Protein AF-A0A1D2X9U6-F1 (afdb_monomer_lite)

Secondary structure (DSSP, 8-state):
---HHHHHHHHTTSHHHHHHHHHHHHS-HHHHHHHTT-S-HHHHHHHHTT---S-HHHHHHHHHHHHSS-EEEETTTTEEEEHHHHHHHHTT-S-GGGHHHHHHHHHS--TT---------

Structure (mmCIF, N/CA/C/O backbone):
data_AF-A0A1D2X9U6-F1
#
_entry.id   AF-A0A1D2X9U6-F1
#
loop_
_atom_site.group_PDB
_atom_site.id
_atom_site.type_symbol
_atom_site.label_atom_id
_atom_site.label_alt_id
_atom_site.label_comp_id
_atom_site.label_asym_id
_atom_site.label_entity_id
_atom_site.label_seq_id
_atom_site.pdbx_PDB_ins_code
_atom_site.Cartn_x
_atom_site.Cartn_y
_atom_site.Cartn_z
_atom_site.occupancy
_atom_site.B_iso_or_equiv
_atom_site.auth_seq_id
_atom_site.auth_comp_id
_atom_site.auth_asym_id
_atom_site.auth_atom_id
_atom_site.pdbx_PDB_model_num
ATOM 1 N N . MET A 1 1 ? -31.539 11.017 0.602 1.00 41.66 1 MET A N 1
ATOM 2 C CA . MET A 1 1 ? -30.416 11.040 1.562 1.00 41.66 1 MET A CA 1
ATOM 3 C C . MET A 1 1 ? -30.042 9.588 1.796 1.00 41.66 1 MET A C 1
ATOM 5 O O . MET A 1 1 ? -30.839 8.892 2.399 1.00 41.66 1 MET A O 1
ATOM 9 N N . MET A 1 2 ? -28.955 9.096 1.192 1.00 43.75 2 MET A N 1
ATOM 10 C CA . MET A 1 2 ? -28.489 7.720 1.408 1.00 43.75 2 MET A CA 1
ATOM 11 C C . MET A 1 2 ? -27.487 7.714 2.561 1.00 43.75 2 MET A C 1
ATOM 13 O O . MET A 1 2 ? -26.507 8.456 2.540 1.00 43.75 2 MET A O 1
ATOM 17 N N . ASP A 1 3 ? -27.778 6.909 3.575 1.00 47.88 3 ASP A N 1
ATOM 18 C CA . ASP A 1 3 ? -27.005 6.760 4.799 1.00 47.88 3 ASP A CA 1
ATOM 19 C C . ASP A 1 3 ? -25.555 6.343 4.524 1.00 47.88 3 ASP A C 1
ATOM 21 O O . ASP A 1 3 ? -25.294 5.338 3.865 1.00 47.88 3 ASP A O 1
ATOM 25 N N . ALA A 1 4 ? -24.595 7.058 5.117 1.00 52.34 4 ALA A N 1
ATOM 26 C CA . ALA A 1 4 ? -23.162 6.746 5.042 1.00 52.34 4 ALA A CA 1
ATOM 27 C C . ALA A 1 4 ? -22.806 5.327 5.546 1.00 52.34 4 ALA A C 1
ATOM 29 O O . ALA A 1 4 ? -21.714 4.830 5.290 1.00 52.34 4 ALA A O 1
ATOM 30 N N . LYS A 1 5 ? -23.726 4.659 6.254 1.00 49.72 5 LYS A N 1
ATOM 31 C CA . LYS A 1 5 ? -23.594 3.252 6.660 1.00 49.72 5 LYS A CA 1
ATOM 32 C C . LYS A 1 5 ? -23.743 2.278 5.483 1.00 49.72 5 LYS A C 1
ATOM 34 O O . LYS A 1 5 ? -23.059 1.265 5.468 1.00 49.72 5 LYS A O 1
ATOM 39 N N . ASN A 1 6 ? -24.558 2.613 4.480 1.00 53.56 6 ASN A N 1
ATOM 40 C CA . ASN A 1 6 ? -24.856 1.732 3.347 1.00 53.56 6 ASN A CA 1
ATOM 41 C C . ASN A 1 6 ? -23.661 1.563 2.394 1.00 53.56 6 ASN A C 1
ATOM 43 O O . ASN A 1 6 ? -23.478 0.506 1.806 1.00 53.56 6 ASN A O 1
ATOM 47 N N . GLN A 1 7 ? -22.811 2.587 2.265 1.00 57.25 7 GLN A N 1
ATOM 48 C CA . GLN A 1 7 ? -21.602 2.492 1.438 1.00 57.25 7 GLN A CA 1
ATOM 49 C C . GLN A 1 7 ? -20.535 1.598 2.073 1.00 57.25 7 GLN A C 1
ATOM 51 O O . GLN A 1 7 ? -19.809 0.924 1.359 1.00 57.25 7 GLN A O 1
ATOM 56 N N . VAL A 1 8 ? -20.453 1.573 3.403 1.00 60.06 8 VAL A N 1
ATOM 57 C CA . VAL A 1 8 ? -19.442 0.824 4.155 1.00 60.06 8 VAL A CA 1
ATOM 58 C C . VAL A 1 8 ? -19.592 -0.691 4.007 1.00 60.06 8 VAL A C 1
ATOM 60 O O . VAL A 1 8 ? -18.592 -1.386 3.852 1.00 60.06 8 VAL A O 1
ATOM 63 N N . GLU A 1 9 ? -20.821 -1.206 4.028 1.00 59.00 9 GLU A N 1
ATOM 64 C CA . GLU A 1 9 ? -21.089 -2.641 3.852 1.00 59.00 9 GLU A CA 1
ATOM 65 C C . GLU A 1 9 ? -20.972 -3.092 2.388 1.00 59.00 9 GLU A C 1
ATOM 67 O O . GLU A 1 9 ? -20.815 -4.279 2.122 1.00 59.00 9 GLU A O 1
ATOM 72 N N . GLN A 1 10 ? -20.997 -2.156 1.434 1.00 66.81 10 GLN A N 1
ATOM 73 C CA . GLN A 1 10 ? -21.057 -2.472 0.008 1.00 66.81 10 GLN A CA 1
ATOM 74 C C . GLN A 1 10 ? -19.711 -2.919 -0.593 1.00 66.81 10 GLN A C 1
ATOM 76 O O . GLN A 1 10 ? -19.722 -3.677 -1.560 1.00 66.81 10 GLN A O 1
ATOM 81 N N . TYR A 1 11 ? -18.566 -2.475 -0.055 1.00 74.94 11 TYR A N 1
ATOM 82 C CA . TYR A 1 11 ? -17.245 -2.765 -0.648 1.00 74.94 11 TYR A CA 1
ATOM 83 C C . TYR A 1 11 ? -16.382 -3.767 0.132 1.00 74.94 11 TYR A C 1
ATOM 85 O O . TYR A 1 11 ? -15.325 -4.190 -0.344 1.00 74.94 11 TYR A O 1
ATOM 93 N N . VAL A 1 12 ? -16.790 -4.141 1.348 1.00 72.81 12 VAL A N 1
ATOM 94 C CA . VAL A 1 12 ? -16.068 -5.134 2.153 1.00 72.81 12 VAL A CA 1
ATOM 95 C C . VAL A 1 12 ? -16.219 -6.500 1.479 1.00 72.81 12 VAL A C 1
ATOM 97 O O . VAL A 1 12 ? -17.319 -7.035 1.399 1.00 72.81 12 VAL A O 1
ATOM 100 N N . GLY A 1 13 ? -15.108 -7.061 0.993 1.00 70.62 13 GLY A N 1
ATOM 101 C CA . GLY A 1 13 ? -15.088 -8.315 0.226 1.00 70.62 13 GLY A CA 1
ATOM 102 C C . GLY A 1 13 ? -14.981 -8.148 -1.295 1.00 70.62 13 GLY A C 1
ATOM 103 O O . GLY A 1 13 ? -14.910 -9.149 -2.005 1.00 70.62 13 GLY A O 1
ATOM 104 N N . GLU A 1 14 ? -14.922 -6.917 -1.814 1.00 80.81 14 GLU A N 1
ATOM 105 C CA . GLU A 1 14 ? -14.508 -6.689 -3.203 1.00 80.81 14 GLU A CA 1
ATOM 106 C C . GLU A 1 14 ? -13.026 -7.051 -3.419 1.00 80.81 14 GLU A C 1
ATOM 108 O O . GLU A 1 14 ? -12.207 -6.950 -2.503 1.00 80.81 14 GLU A O 1
ATOM 113 N N . ASP A 1 15 ? -12.656 -7.388 -4.661 1.00 82.69 15 ASP A N 1
ATOM 114 C CA . ASP A 1 15 ? -11.282 -7.766 -5.045 1.00 82.69 15 ASP A CA 1
ATOM 115 C C . ASP A 1 15 ? -10.236 -6.731 -4.592 1.00 82.69 15 ASP A C 1
ATOM 117 O O . ASP A 1 15 ? -9.196 -7.081 -4.036 1.00 82.69 15 ASP A O 1
ATOM 121 N N . TRP A 1 16 ? -10.560 -5.441 -4.725 1.00 84.25 16 TRP A N 1
ATOM 122 C CA . TRP A 1 16 ? -9.680 -4.350 -4.307 1.00 84.25 16 TRP A CA 1
ATOM 123 C C . TRP A 1 16 ? -9.530 -4.240 -2.782 1.00 84.25 16 TRP A C 1
ATOM 125 O O . TRP A 1 16 ? -8.475 -3.831 -2.298 1.00 84.25 16 TRP A O 1
ATOM 135 N N . HIS A 1 17 ? -10.558 -4.609 -2.009 1.00 88.12 17 HIS A N 1
ATOM 136 C CA . HIS A 1 17 ? -10.516 -4.594 -0.542 1.00 88.12 17 HIS A CA 1
ATOM 137 C C . HIS A 1 17 ? -9.674 -5.754 -0.006 1.00 88.12 17 HIS A C 1
ATOM 139 O O . HIS A 1 17 ? -8.860 -5.571 0.901 1.00 88.12 17 HIS A O 1
ATOM 145 N N . GLU A 1 18 ? -9.805 -6.933 -0.613 1.00 86.12 18 GLU A N 1
ATOM 146 C CA . GLU A 1 18 ? -8.943 -8.081 -0.323 1.00 86.12 18 GLU A CA 1
ATOM 147 C C . GLU A 1 18 ? -7.488 -7.798 -0.712 1.00 86.12 18 GLU A C 1
ATOM 149 O O . GLU A 1 18 ? -6.558 -8.134 0.027 1.00 86.12 18 GLU A O 1
ATOM 154 N N . GLU A 1 19 ? -7.276 -7.103 -1.829 1.00 85.00 19 GLU A N 1
ATOM 155 C CA . GLU A 1 19 ? -5.945 -6.665 -2.223 1.00 85.00 19 GLU A CA 1
ATOM 156 C C . GLU A 1 19 ? -5.360 -5.630 -1.261 1.00 85.00 19 GLU A C 1
ATOM 158 O O . GLU A 1 19 ? -4.191 -5.725 -0.896 1.00 85.00 19 GLU A O 1
ATOM 163 N N . LEU A 1 20 ? -6.167 -4.689 -0.765 1.00 87.94 20 LEU A N 1
ATOM 164 C CA . LEU A 1 20 ? -5.736 -3.746 0.265 1.00 87.94 20 LEU A CA 1
ATOM 165 C C . LEU A 1 20 ? -5.229 -4.479 1.516 1.00 87.94 20 LEU A C 1
ATOM 167 O O . LEU A 1 20 ? -4.188 -4.111 2.062 1.00 87.94 20 LEU A O 1
ATOM 171 N N . LYS A 1 21 ? -5.909 -5.547 1.954 1.00 87.88 21 LYS A N 1
ATOM 172 C CA . LYS A 1 21 ? -5.438 -6.385 3.073 1.00 87.88 21 LYS A CA 1
ATOM 173 C C . LYS A 1 21 ? -4.109 -7.068 2.752 1.00 87.88 21 LYS A C 1
ATOM 175 O O . LYS A 1 21 ? -3.227 -7.092 3.611 1.00 87.88 21 LYS A O 1
ATOM 180 N N . ARG A 1 22 ? -3.937 -7.581 1.528 1.00 83.12 22 ARG A N 1
ATOM 181 C CA . ARG A 1 22 ? -2.662 -8.163 1.075 1.00 83.12 22 ARG A CA 1
ATOM 182 C C . ARG A 1 22 ? -1.537 -7.133 1.092 1.00 83.12 22 ARG A C 1
ATOM 184 O O . ARG A 1 22 ? -0.500 -7.395 1.697 1.00 83.12 22 ARG A O 1
ATOM 191 N N . VAL A 1 23 ? -1.764 -5.946 0.530 1.00 84.25 23 VAL A N 1
ATOM 192 C CA . VAL A 1 23 ? -0.807 -4.827 0.542 1.00 84.25 23 VAL A CA 1
ATOM 193 C C . VAL A 1 23 ? -0.434 -4.445 1.975 1.00 84.25 23 VAL A C 1
ATOM 195 O O . VAL A 1 23 ? 0.738 -4.222 2.257 1.00 84.25 23 VAL A O 1
ATOM 198 N N . LEU A 1 24 ? -1.384 -4.434 2.912 1.00 86.62 24 LEU A N 1
ATOM 199 C CA . LEU A 1 24 ? -1.111 -4.138 4.323 1.00 86.62 24 LEU A CA 1
ATOM 200 C C . LEU A 1 24 ? -0.336 -5.230 5.070 1.00 86.62 24 LEU A C 1
ATOM 202 O O . LEU A 1 24 ? 0.309 -4.940 6.075 1.00 86.62 24 LEU A O 1
ATOM 206 N N . GLY A 1 25 ? -0.345 -6.467 4.573 1.00 80.19 25 GLY A N 1
ATOM 207 C CA . GLY A 1 25 ? 0.590 -7.504 5.016 1.00 80.19 25 GLY A CA 1
ATOM 208 C C . GLY A 1 25 ? 2.031 -7.248 4.552 1.00 80.19 25 GLY A C 1
ATOM 209 O O . GLY A 1 25 ? 2.976 -7.817 5.098 1.00 80.19 25 GLY A O 1
ATOM 210 N N . GLN A 1 26 ? 2.218 -6.385 3.551 1.00 73.50 26 GLN A N 1
ATOM 211 C CA . GLN A 1 26 ? 3.520 -6.066 2.963 1.00 73.50 26 GLN A CA 1
ATOM 212 C C . GLN A 1 26 ? 4.030 -4.679 3.346 1.00 73.50 26 GLN A C 1
ATOM 214 O O . GLN A 1 26 ? 5.239 -4.460 3.414 1.00 73.50 26 GLN A O 1
ATOM 219 N N . MET A 1 27 ? 3.125 -3.741 3.598 1.00 79.31 27 MET A N 1
ATOM 220 C CA . MET A 1 27 ? 3.398 -2.331 3.820 1.00 79.31 27 MET A CA 1
ATOM 221 C C . MET A 1 27 ? 2.625 -1.826 5.030 1.00 79.31 27 MET A C 1
ATOM 223 O O . MET A 1 27 ? 1.498 -2.234 5.292 1.00 79.31 27 MET A O 1
ATOM 227 N N . SER A 1 28 ? 3.201 -0.871 5.752 1.00 85.00 28 SER A N 1
ATOM 228 C CA . SER A 1 28 ? 2.466 -0.214 6.830 1.00 85.00 28 SER A CA 1
ATOM 229 C C . SER A 1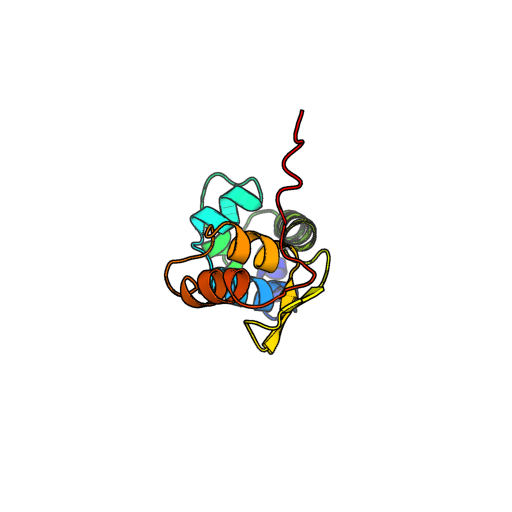 28 ? 1.328 0.652 6.279 1.00 85.00 28 SER A C 1
ATOM 231 O O . SER A 1 28 ? 1.427 1.236 5.198 1.00 85.00 28 SER A O 1
ATOM 233 N N . GLN A 1 29 ? 0.271 0.818 7.077 1.00 89.38 29 GLN A N 1
ATOM 234 C CA . GLN A 1 29 ? -0.857 1.704 6.759 1.00 89.38 29 GLN A CA 1
ATOM 235 C C . GLN A 1 29 ? -0.400 3.129 6.408 1.00 89.38 29 GLN A C 1
ATOM 237 O O . GLN A 1 29 ? -0.971 3.762 5.526 1.00 89.38 29 GLN A O 1
ATOM 242 N N . ALA A 1 30 ? 0.662 3.619 7.058 1.00 87.75 30 ALA A N 1
ATOM 243 C CA . ALA A 1 30 ? 1.252 4.924 6.776 1.00 87.75 30 ALA A CA 1
ATOM 244 C C . ALA A 1 30 ? 1.928 4.992 5.396 1.00 87.75 30 ALA A C 1
ATOM 246 O O . ALA A 1 30 ? 1.801 6.000 4.705 1.00 87.75 30 ALA A O 1
ATOM 247 N N . GLN A 1 31 ? 2.625 3.934 4.968 1.00 84.06 31 GLN A N 1
ATOM 248 C CA . GLN A 1 31 ? 3.228 3.885 3.632 1.00 84.06 31 GLN A CA 1
ATOM 249 C C . GLN A 1 31 ? 2.158 3.808 2.539 1.00 84.06 31 GLN A C 1
ATOM 251 O O . GLN A 1 31 ? 2.271 4.505 1.533 1.00 84.06 31 GLN A O 1
ATOM 256 N N . VAL A 1 32 ? 1.106 3.011 2.757 1.00 88.00 32 VAL A N 1
ATOM 257 C CA . VAL A 1 32 ? -0.031 2.918 1.829 1.00 88.00 32 VAL A CA 1
ATOM 258 C C . VAL A 1 32 ? -0.734 4.268 1.713 1.00 88.00 32 VAL A C 1
ATOM 260 O O . VAL A 1 32 ? -0.906 4.761 0.604 1.00 88.00 32 VAL A O 1
ATOM 263 N N . ALA A 1 33 ? -1.055 4.917 2.836 1.00 90.00 33 ALA A N 1
ATOM 264 C CA . ALA A 1 33 ? -1.665 6.247 2.840 1.00 90.00 33 ALA A CA 1
ATOM 265 C C . ALA A 1 33 ? -0.840 7.258 2.036 1.00 90.00 33 ALA A C 1
ATOM 267 O O . ALA A 1 33 ? -1.378 7.903 1.140 1.00 90.00 33 ALA A O 1
ATOM 268 N N . ARG A 1 34 ? 0.477 7.323 2.273 1.00 86.75 34 ARG A N 1
ATOM 269 C CA . ARG A 1 34 ? 1.372 8.238 1.552 1.00 86.75 34 ARG A CA 1
ATOM 270 C C . ARG A 1 34 ? 1.384 7.998 0.043 1.00 86.75 34 ARG A C 1
ATOM 272 O O . ARG A 1 34 ? 1.354 8.964 -0.710 1.00 86.75 34 ARG A O 1
ATOM 279 N N . ARG A 1 35 ? 1.397 6.737 -0.408 1.00 83.94 35 ARG A N 1
ATOM 280 C CA . ARG A 1 35 ? 1.333 6.406 -1.848 1.00 83.94 35 ARG A CA 1
ATOM 281 C C . ARG A 1 35 ? 0.002 6.795 -2.486 1.00 83.94 35 ARG A C 1
ATOM 283 O O . ARG A 1 35 ? -0.030 7.164 -3.652 1.00 83.94 35 ARG A O 1
ATOM 290 N N . LEU A 1 36 ? -1.076 6.749 -1.709 1.00 85.19 36 LEU A N 1
ATOM 291 C CA . LEU A 1 36 ? -2.412 7.175 -2.125 1.00 85.19 36 LEU A CA 1
ATOM 292 C C . LEU A 1 36 ? -2.633 8.695 -2.014 1.00 85.19 36 LEU A C 1
ATOM 294 O O . LEU A 1 36 ? -3.719 9.167 -2.333 1.00 85.19 36 LEU A O 1
ATOM 298 N N . GLY A 1 37 ? -1.632 9.463 -1.565 1.00 84.25 37 GLY A N 1
ATOM 299 C CA . GLY A 1 37 ? -1.740 10.914 -1.388 1.00 84.25 37 GLY A CA 1
ATOM 300 C C . GLY A 1 37 ? -2.433 11.347 -0.092 1.00 84.25 37 GLY A C 1
ATOM 301 O O . GLY A 1 37 ? -2.881 12.485 0.004 1.00 84.25 37 GLY A O 1
ATOM 302 N N . TYR A 1 38 ? -2.529 10.463 0.903 1.00 86.50 38 TYR A N 1
ATOM 303 C CA . TYR A 1 38 ? -3.065 10.766 2.229 1.00 86.50 38 TYR A CA 1
ATOM 304 C C . TYR A 1 38 ? -1.952 10.925 3.270 1.00 86.50 38 TYR A C 1
ATOM 306 O O . TYR A 1 38 ? -1.036 10.105 3.364 1.00 86.50 38 TYR A O 1
ATOM 314 N N . ASP A 1 39 ? -2.086 11.929 4.137 1.00 82.25 39 ASP A N 1
ATOM 315 C CA . ASP A 1 39 ? -1.109 12.208 5.198 1.00 82.25 39 ASP A CA 1
ATOM 316 C C . ASP A 1 39 ? -1.145 11.196 6.355 1.00 82.25 39 ASP A C 1
ATOM 318 O O . ASP A 1 39 ? -0.166 11.049 7.090 1.00 82.25 39 ASP A O 1
ATOM 322 N N . SER A 1 40 ? -2.265 10.483 6.535 1.00 87.38 40 SER A N 1
ATOM 323 C CA . SER A 1 40 ? -2.501 9.631 7.705 1.00 87.38 40 SER A CA 1
ATOM 324 C C . SER A 1 40 ? -2.905 8.198 7.358 1.00 87.38 40 SER A C 1
ATOM 326 O O . SER A 1 40 ? -3.896 7.952 6.668 1.00 87.38 40 SER A O 1
ATOM 328 N N . GLY A 1 41 ? -2.188 7.237 7.954 1.00 87.75 41 GLY A N 1
ATOM 329 C CA . GLY A 1 41 ? -2.509 5.804 7.905 1.00 87.75 41 GLY A CA 1
ATOM 330 C C . GLY A 1 41 ? -3.836 5.434 8.577 1.00 87.75 41 GLY A C 1
ATOM 331 O O . GLY A 1 41 ? -4.400 4.381 8.283 1.00 87.75 41 GLY A O 1
ATOM 332 N N . SER A 1 42 ? -4.383 6.310 9.426 1.00 88.19 42 SER A N 1
ATOM 333 C CA . SER A 1 42 ? -5.674 6.086 10.087 1.00 88.19 42 SER A CA 1
ATOM 334 C C . SER A 1 42 ? -6.824 5.955 9.088 1.00 88.19 42 SER A C 1
ATOM 336 O O . SER A 1 42 ? -7.752 5.189 9.335 1.00 88.19 42 SER A O 1
ATOM 338 N N . ILE A 1 43 ? -6.741 6.643 7.942 1.00 89.12 43 ILE A N 1
ATOM 339 C CA . ILE A 1 43 ? -7.720 6.528 6.851 1.00 89.12 43 ILE A CA 1
ATOM 340 C C . ILE A 1 43 ? -7.740 5.092 6.322 1.00 89.12 43 ILE A C 1
ATOM 342 O O . ILE A 1 43 ? -8.800 4.483 6.217 1.00 89.12 43 ILE A O 1
ATOM 346 N N . VAL A 1 44 ? -6.562 4.515 6.080 1.00 90.44 44 VAL A N 1
ATOM 347 C CA . VAL A 1 44 ? -6.421 3.142 5.583 1.00 90.44 44 VAL A CA 1
ATOM 348 C C . VAL A 1 44 ? -6.977 2.135 6.594 1.00 90.44 44 VAL A C 1
ATOM 350 O O . VAL A 1 44 ? -7.743 1.251 6.219 1.00 90.44 44 VAL A O 1
ATOM 353 N N . SER A 1 45 ? -6.674 2.308 7.885 1.00 89.88 45 SER A N 1
ATOM 354 C CA . SER A 1 45 ? -7.247 1.483 8.961 1.00 89.88 45 SER A CA 1
ATOM 355 C C . SER A 1 45 ? -8.779 1.537 8.976 1.00 89.88 45 SER A C 1
ATOM 357 O O . SER A 1 45 ? -9.457 0.510 9.033 1.00 89.88 45 SER A O 1
ATOM 359 N N . GLN A 1 46 ? -9.349 2.738 8.853 1.00 89.06 46 GLN A N 1
ATOM 360 C CA . GLN A 1 46 ? -10.795 2.918 8.788 1.00 89.06 46 GLN A CA 1
ATOM 361 C C . GLN A 1 46 ? -11.407 2.259 7.547 1.00 89.06 46 GLN A C 1
ATOM 363 O O . GLN A 1 46 ? -12.471 1.659 7.665 1.00 89.06 46 GLN A O 1
ATOM 368 N N . VAL A 1 47 ? -10.766 2.325 6.378 1.00 89.69 47 VAL A N 1
ATOM 369 C CA . VAL A 1 47 ? -11.277 1.683 5.153 1.00 89.69 47 VAL A CA 1
ATOM 370 C C . VAL A 1 47 ? -11.277 0.161 5.300 1.00 89.69 47 VAL A C 1
ATOM 372 O O . VAL A 1 47 ? -12.290 -0.482 5.026 1.00 89.69 47 VAL A O 1
ATOM 375 N N . VAL A 1 48 ? -10.185 -0.411 5.812 1.00 89.06 48 VAL A N 1
ATOM 376 C CA . VAL A 1 48 ? -10.038 -1.860 6.035 1.00 89.06 48 VAL A CA 1
ATOM 377 C C . VAL A 1 48 ? -11.114 -2.400 6.966 1.00 89.06 48 VAL A C 1
ATOM 379 O O . VAL A 1 48 ? -11.709 -3.435 6.680 1.00 89.06 48 VAL A O 1
ATOM 382 N N . HIS A 1 49 ? -11.386 -1.689 8.060 1.00 86.44 49 HIS A N 1
ATOM 383 C CA . HIS A 1 49 ? -12.374 -2.102 9.054 1.00 86.44 49 HIS A CA 1
ATOM 384 C C . HIS A 1 49 ? -13.816 -1.737 8.696 1.00 86.44 49 HIS A C 1
ATOM 386 O O . HIS A 1 49 ? -14.696 -1.955 9.528 1.00 86.44 49 HIS A O 1
ATOM 392 N N . GLY A 1 50 ? -14.067 -1.147 7.522 1.00 84.06 50 GLY A N 1
ATOM 393 C CA . GLY A 1 50 ? -15.403 -0.666 7.178 1.00 84.06 50 GLY A CA 1
ATOM 394 C C . GLY A 1 50 ? -15.890 0.373 8.193 1.00 84.06 50 GLY A C 1
ATOM 395 O O . GLY A 1 50 ? -16.951 0.255 8.789 1.00 84.06 50 GLY A O 1
ATOM 396 N N . LYS A 1 51 ? -15.066 1.368 8.505 1.00 83.00 51 LYS A N 1
ATOM 397 C CA . LYS A 1 51 ? -15.405 2.478 9.413 1.00 83.00 51 LYS A CA 1
ATOM 398 C C . LYS A 1 51 ? -15.144 3.840 8.785 1.00 83.00 51 LYS A C 1
ATOM 400 O O . LYS A 1 51 ? -15.399 4.862 9.423 1.00 83.00 51 LYS A O 1
ATOM 405 N N . TYR A 1 52 ? -14.619 3.869 7.563 1.00 84.31 52 TYR A N 1
ATOM 406 C CA . TYR A 1 52 ? -14.334 5.109 6.863 1.00 84.31 52 TYR A CA 1
ATOM 407 C C . TYR A 1 52 ? -15.641 5.758 6.421 1.00 84.31 52 TYR A C 1
ATOM 409 O O . TYR A 1 52 ? -16.400 5.190 5.646 1.00 84.31 52 TYR A O 1
ATOM 417 N N . ARG A 1 53 ? -15.908 6.948 6.962 1.00 76.31 53 ARG A N 1
ATOM 418 C CA . ARG A 1 53 ? -17.102 7.749 6.648 1.00 76.31 53 ARG A CA 1
ATOM 419 C C . ARG A 1 53 ? -16.854 8.784 5.548 1.00 76.31 53 ARG A C 1
ATOM 421 O O . ARG A 1 53 ? -17.735 9.590 5.272 1.00 76.31 53 ARG A O 1
ATOM 428 N N . GLY A 1 54 ? -15.636 8.820 5.010 1.00 81.81 54 GLY A N 1
ATOM 429 C CA . GLY A 1 54 ? -15.281 9.687 3.895 1.00 81.81 54 GLY A CA 1
ATOM 430 C C . GLY A 1 54 ? -15.657 9.067 2.552 1.00 81.81 54 GLY A C 1
ATOM 431 O O . GLY A 1 54 ? -16.411 8.101 2.474 1.00 81.81 54 GLY A O 1
ATOM 432 N N . ASP A 1 55 ? -15.094 9.628 1.489 1.00 83.31 55 ASP A N 1
ATOM 433 C CA . ASP A 1 55 ? -15.349 9.190 0.121 1.00 83.31 55 ASP A CA 1
ATOM 434 C C . ASP A 1 55 ? -14.537 7.927 -0.206 1.00 83.31 55 ASP A C 1
ATOM 436 O O . ASP A 1 55 ? -13.370 7.985 -0.607 1.00 83.31 55 ASP A O 1
ATOM 440 N N . VAL A 1 56 ? -15.150 6.764 0.022 1.00 85.31 56 VAL A N 1
ATOM 441 C CA . VAL A 1 56 ? -14.524 5.469 -0.273 1.00 85.31 56 VAL A CA 1
ATOM 442 C C . VAL A 1 56 ? -14.322 5.286 -1.777 1.00 85.31 56 VAL A C 1
ATOM 444 O O . VAL A 1 56 ? -13.349 4.651 -2.173 1.00 85.31 56 VAL A O 1
ATOM 447 N N . ALA A 1 57 ? -15.188 5.856 -2.620 1.00 83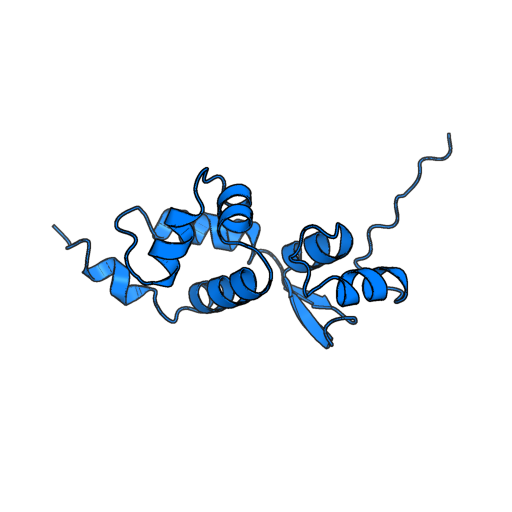.25 57 ALA A N 1
ATOM 448 C CA . ALA A 1 57 ? -15.047 5.745 -4.068 1.00 83.25 57 ALA A CA 1
ATOM 449 C C . ALA A 1 57 ? -13.742 6.404 -4.533 1.00 83.25 57 ALA A C 1
ATOM 451 O O . ALA A 1 57 ? -12.958 5.762 -5.227 1.00 83.25 57 ALA A O 1
ATOM 452 N N . LYS A 1 58 ? -13.433 7.608 -4.035 1.00 84.19 58 LYS A N 1
ATOM 453 C CA . LYS A 1 58 ? -12.139 8.262 -4.297 1.00 84.19 58 LYS A CA 1
ATOM 454 C C . LYS A 1 58 ? -10.950 7.466 -3.777 1.00 84.19 58 LYS A C 1
ATOM 456 O O . LYS A 1 58 ? -9.940 7.357 -4.470 1.00 84.19 58 LYS A O 1
ATOM 461 N N . PHE A 1 59 ? -11.059 6.900 -2.573 1.00 88.25 59 PHE A N 1
ATOM 462 C CA . PHE A 1 59 ? -10.000 6.049 -2.026 1.00 88.25 59 PHE A CA 1
ATOM 463 C C . PHE A 1 59 ? -9.759 4.830 -2.923 1.00 88.25 59 PHE A C 1
ATOM 465 O O . PHE A 1 59 ? -8.617 4.502 -3.238 1.00 88.25 59 PHE A O 1
ATOM 472 N N . ARG A 1 60 ? -10.841 4.178 -3.358 1.00 87.56 60 ARG A N 1
ATOM 473 C CA . ARG A 1 60 ? -10.810 3.034 -4.266 1.00 87.56 60 ARG A CA 1
ATOM 474 C C . ARG A 1 60 ? -10.183 3.414 -5.597 1.00 87.56 60 ARG A C 1
ATOM 476 O O . ARG A 1 60 ? -9.288 2.712 -6.031 1.00 87.56 60 ARG A O 1
ATOM 483 N N . GLU A 1 61 ? -10.590 4.509 -6.231 1.00 84.62 61 GLU A N 1
ATOM 484 C CA . GLU A 1 61 ? -10.003 4.950 -7.503 1.00 84.62 61 GLU A CA 1
ATOM 485 C C . GLU A 1 61 ? -8.499 5.226 -7.380 1.00 84.62 61 GLU A C 1
ATOM 487 O O . GLU A 1 61 ? -7.719 4.757 -8.210 1.00 84.62 61 GLU A O 1
ATOM 492 N N . ALA A 1 62 ? -8.072 5.899 -6.307 1.00 86.25 62 ALA A N 1
ATOM 493 C CA . ALA A 1 62 ? -6.654 6.108 -6.024 1.00 86.25 62 ALA A CA 1
ATOM 494 C C . ALA A 1 62 ? -5.912 4.777 -5.813 1.00 86.25 62 ALA A C 1
ATOM 496 O O . ALA A 1 62 ? -4.814 4.581 -6.339 1.00 86.25 62 ALA A O 1
ATOM 497 N N . PHE A 1 63 ? -6.522 3.842 -5.078 1.00 88.06 63 PHE A N 1
ATOM 498 C CA . PHE A 1 63 ? -5.955 2.520 -4.827 1.00 88.06 63 PHE A CA 1
ATOM 499 C C . PHE A 1 63 ? -5.855 1.682 -6.096 1.00 88.06 63 PHE A C 1
ATOM 501 O O . PHE A 1 63 ? -4.816 1.078 -6.348 1.00 88.06 63 PHE A O 1
ATOM 508 N N . LEU A 1 64 ? -6.890 1.696 -6.932 1.00 84.81 64 LEU A N 1
ATOM 509 C CA . LEU A 1 64 ? -6.889 1.009 -8.213 1.00 84.81 64 LEU A CA 1
ATOM 510 C C . LEU A 1 64 ? -5.806 1.573 -9.138 1.00 84.81 64 LEU A C 1
ATOM 512 O O . LEU A 1 64 ? -5.058 0.806 -9.739 1.00 84.81 64 LEU A O 1
ATOM 516 N N . GLY A 1 65 ? -5.683 2.901 -9.204 1.00 80.25 65 GLY A N 1
ATOM 517 C CA . GLY A 1 65 ? -4.689 3.575 -10.035 1.00 80.25 65 GLY A CA 1
ATOM 518 C C . GLY A 1 65 ? -3.246 3.299 -9.611 1.00 80.25 65 GLY A C 1
AT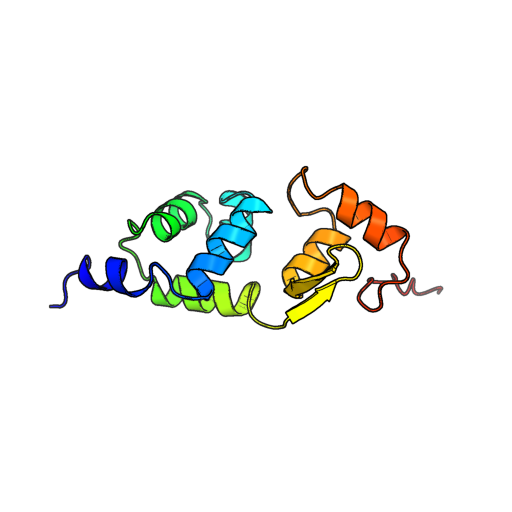OM 519 O O . GLY A 1 65 ? -2.390 3.112 -10.472 1.00 80.25 65 GLY A O 1
ATOM 520 N N . GLN A 1 66 ? -2.975 3.242 -8.303 1.00 82.69 66 GLN A N 1
ATOM 521 C CA . GLN A 1 66 ? -1.620 3.010 -7.791 1.00 82.69 66 GLN A CA 1
ATOM 522 C C . GLN A 1 66 ? -1.257 1.534 -7.663 1.00 82.69 66 GLN A C 1
ATOM 524 O O . GLN A 1 66 ? -0.185 1.114 -8.087 1.00 82.69 66 GLN A O 1
ATOM 529 N N . PHE A 1 67 ? -2.145 0.727 -7.090 1.00 81.12 67 PHE A N 1
ATOM 530 C CA . PHE A 1 67 ? -1.832 -0.651 -6.732 1.00 81.12 67 PHE A CA 1
ATOM 531 C C . PHE A 1 67 ? -2.408 -1.665 -7.712 1.00 81.12 67 PHE A C 1
ATOM 533 O O . PHE A 1 67 ? -1.811 -2.723 -7.845 1.00 81.12 67 PHE A O 1
ATOM 540 N N . MET A 1 68 ? -3.496 -1.365 -8.436 1.00 79.50 68 MET A N 1
ATOM 541 C CA . MET A 1 68 ? -4.163 -2.339 -9.318 1.00 79.50 68 MET A CA 1
ATOM 542 C C . MET A 1 68 ? -4.033 -2.068 -10.833 1.00 79.50 68 MET A C 1
ATOM 544 O O . MET A 1 68 ? -4.749 -2.664 -11.635 1.00 79.50 68 MET A O 1
ATOM 548 N N . GLY A 1 69 ? -3.111 -1.200 -11.261 1.00 73.38 69 GLY A N 1
ATOM 549 C CA . GLY A 1 69 ? -2.992 -0.791 -12.670 1.00 73.38 69 GLY A CA 1
ATOM 550 C C . GLY A 1 69 ? -2.453 -1.863 -13.635 1.00 73.38 69 GLY A C 1
ATOM 551 O O . GLY A 1 69 ? -2.887 -1.918 -14.782 1.00 73.38 69 GLY A O 1
ATOM 552 N N . GLN A 1 70 ? -1.518 -2.726 -13.202 1.00 73.25 70 GLN A N 1
ATOM 553 C CA . GLN A 1 70 ? -0.981 -3.851 -13.996 1.00 73.25 70 GLN A CA 1
ATOM 554 C C . GLN A 1 70 ? -0.440 -4.978 -13.105 1.00 73.25 70 GLN A C 1
ATOM 556 O O . GLN A 1 70 ? 0.342 -4.708 -12.191 1.00 73.25 70 GLN A O 1
ATOM 561 N N . LYS A 1 71 ? -0.794 -6.236 -13.409 1.00 79.00 71 LYS A N 1
ATOM 562 C CA . LYS A 1 71 ? -0.190 -7.436 -12.803 1.00 79.00 71 LYS A CA 1
ATOM 563 C C . LYS A 1 71 ? 1.021 -7.898 -13.617 1.00 79.00 71 LYS A C 1
ATOM 565 O O . LYS A 1 71 ? 1.039 -7.775 -14.838 1.00 79.00 71 LYS A O 1
ATOM 570 N N . VAL A 1 72 ? 2.034 -8.402 -12.927 1.00 81.62 72 VAL A N 1
ATOM 571 C CA . VAL A 1 72 ? 3.262 -8.975 -13.478 1.00 81.62 72 VAL A CA 1
ATOM 572 C C . VAL A 1 72 ? 3.581 -10.269 -12.742 1.00 81.62 72 VAL A C 1
ATOM 574 O O . VAL A 1 72 ? 3.433 -10.350 -11.524 1.00 81.62 72 VAL A O 1
ATOM 577 N N . TYR A 1 73 ? 4.055 -11.289 -13.451 1.00 83.31 73 TYR A N 1
ATOM 578 C CA . TYR A 1 73 ? 4.532 -12.503 -12.796 1.00 83.31 73 TYR A CA 1
ATOM 579 C C . TYR A 1 73 ? 5.872 -12.235 -12.096 1.00 83.31 73 TYR A C 1
ATOM 581 O O . TYR A 1 73 ? 6.833 -11.782 -12.724 1.00 83.31 73 TYR A O 1
ATOM 589 N N . CYS A 1 74 ? 5.948 -12.498 -10.789 1.00 84.69 74 CYS A N 1
ATOM 590 C CA . CYS A 1 74 ? 7.182 -12.351 -10.025 1.00 84.69 74 CYS A CA 1
ATOM 591 C C . CYS A 1 74 ? 7.816 -13.718 -9.756 1.00 84.69 74 CYS A C 1
ATOM 593 O O . CYS A 1 74 ? 7.289 -14.475 -8.939 1.00 84.69 74 CYS A O 1
ATOM 595 N N . PRO A 1 75 ? 8.984 -14.026 -10.347 1.00 82.50 75 PRO A N 1
ATOM 596 C CA . PRO A 1 75 ? 9.643 -15.314 -10.139 1.00 82.50 75 PRO A CA 1
ATOM 597 C C . PRO A 1 75 ? 10.163 -15.506 -8.707 1.00 82.50 75 PRO A C 1
ATOM 599 O O . PRO A 1 75 ? 10.311 -16.640 -8.272 1.00 82.50 75 PRO A O 1
ATOM 602 N N . ALA A 1 76 ? 10.416 -14.422 -7.963 1.00 83.00 76 ALA A N 1
ATOM 603 C CA . ALA A 1 76 ? 10.856 -14.496 -6.568 1.00 83.00 76 ALA A CA 1
ATOM 604 C C . ALA A 1 76 ? 9.715 -14.847 -5.595 1.00 83.00 76 ALA A C 1
ATOM 606 O O . ALA A 1 76 ? 9.964 -15.448 -4.557 1.00 83.00 76 ALA A O 1
ATOM 607 N N . VAL A 1 77 ? 8.474 -14.470 -5.929 1.00 82.44 77 VAL A N 1
ATOM 608 C CA . VAL A 1 77 ? 7.273 -14.801 -5.138 1.00 82.44 77 VAL A CA 1
ATOM 609 C C . VAL A 1 77 ? 6.599 -16.075 -5.670 1.00 82.44 77 VAL A C 1
ATOM 611 O O . VAL A 1 77 ? 5.954 -16.790 -4.912 1.00 82.44 77 VAL A O 1
ATOM 614 N N . GLY A 1 78 ? 6.769 -16.385 -6.959 1.00 82.81 78 GLY A N 1
ATOM 615 C CA . GLY A 1 78 ? 6.177 -17.551 -7.621 1.00 82.81 78 GLY A CA 1
ATOM 616 C C . GLY A 1 78 ? 4.724 -17.352 -8.062 1.00 82.81 78 GLY A C 1
ATOM 617 O O . GLY A 1 78 ? 4.028 -18.329 -8.317 1.00 82.81 78 GLY A O 1
ATOM 618 N N . MET A 1 79 ? 4.246 -16.106 -8.132 1.00 84.12 79 MET A N 1
ATOM 619 C CA . MET A 1 79 ? 2.883 -15.776 -8.558 1.00 84.12 79 MET A CA 1
ATOM 620 C C . MET A 1 79 ? 2.802 -14.390 -9.207 1.00 84.12 79 MET A C 1
ATOM 622 O O . MET A 1 79 ? 3.767 -13.618 -9.194 1.00 84.12 79 MET A O 1
ATOM 626 N N . GLU A 1 80 ? 1.636 -14.065 -9.764 1.00 82.88 80 GLU A N 1
ATOM 627 C CA . GLU A 1 80 ? 1.331 -12.720 -10.247 1.00 82.88 80 GLU A CA 1
ATOM 628 C C . GLU A 1 80 ? 1.189 -11.741 -9.080 1.00 82.88 80 GLU A C 1
ATOM 630 O O . GLU A 1 80 ? 0.416 -11.958 -8.148 1.00 82.88 80 GLU A O 1
ATOM 635 N N . ILE A 1 81 ? 1.938 -10.647 -9.152 1.00 81.38 81 ILE A N 1
ATOM 636 C CA . ILE A 1 81 ? 1.894 -9.528 -8.214 1.00 81.38 81 ILE A CA 1
ATOM 637 C C . ILE A 1 81 ? 1.626 -8.244 -8.985 1.00 81.38 81 ILE A C 1
ATOM 639 O O . ILE A 1 81 ? 1.751 -8.192 -10.206 1.00 81.38 81 ILE A O 1
ATOM 643 N N . TRP A 1 82 ? 1.319 -7.164 -8.288 1.00 81.12 82 TRP A N 1
ATOM 644 C CA . TRP A 1 82 ? 1.174 -5.874 -8.950 1.00 81.12 82 TRP A CA 1
ATOM 645 C C . TRP A 1 82 ? 2.520 -5.281 -9.352 1.00 81.12 82 TRP A C 1
ATOM 647 O O . TRP A 1 82 ? 3.534 -5.461 -8.674 1.00 81.12 82 TRP A O 1
ATOM 657 N N . ARG A 1 83 ? 2.535 -4.521 -10.448 1.00 80.38 83 ARG A N 1
ATOM 658 C CA . ARG A 1 83 ? 3.730 -3.817 -10.923 1.00 80.38 83 ARG A CA 1
ATOM 659 C C . ARG A 1 83 ? 4.293 -2.878 -9.850 1.00 80.38 83 ARG A C 1
ATOM 661 O O . ARG A 1 83 ? 5.509 -2.830 -9.692 1.00 80.38 83 ARG A O 1
ATOM 668 N N . ASP A 1 84 ? 3.441 -2.198 -9.083 1.00 76.12 84 ASP A N 1
ATOM 669 C CA . ASP A 1 84 ? 3.875 -1.336 -7.972 1.00 76.12 84 ASP A CA 1
ATOM 670 C C . ASP A 1 84 ? 4.537 -2.139 -6.838 1.00 76.12 84 ASP A C 1
ATOM 672 O O . ASP A 1 84 ? 5.604 -1.769 -6.351 1.00 76.12 84 ASP A O 1
ATOM 676 N N . GLN A 1 85 ? 3.984 -3.308 -6.485 1.00 77.75 85 GLN A N 1
ATOM 677 C CA . GLN A 1 85 ? 4.620 -4.223 -5.528 1.00 77.75 85 GLN A CA 1
ATOM 678 C C . GLN A 1 85 ? 5.979 -4.705 -6.051 1.00 77.75 85 GLN A C 1
ATOM 680 O O . GLN A 1 85 ? 6.960 -4.685 -5.313 1.00 77.75 85 GLN A O 1
ATOM 685 N N . CYS A 1 86 ? 6.073 -5.064 -7.337 1.00 82.62 86 CYS A N 1
ATOM 686 C CA . CYS A 1 86 ? 7.333 -5.442 -7.979 1.00 82.62 86 CYS A CA 1
ATOM 687 C C . CYS A 1 86 ? 8.384 -4.326 -7.873 1.00 82.62 86 CYS A C 1
ATOM 689 O O 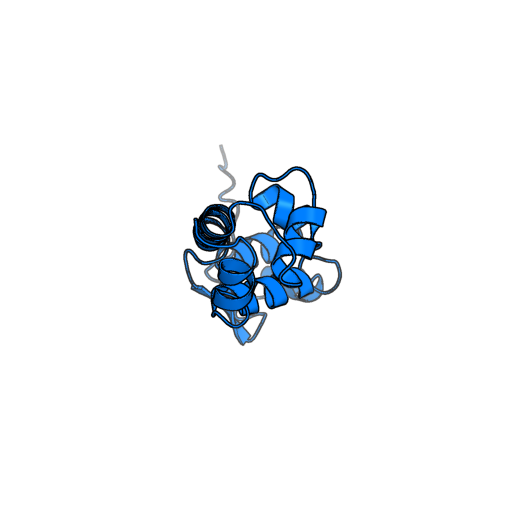. CYS A 1 86 ? 9.538 -4.593 -7.537 1.00 82.62 86 CYS A O 1
ATOM 691 N N . GLN A 1 87 ? 7.990 -3.073 -8.109 1.00 79.75 87 GLN A N 1
ATOM 692 C CA . GLN A 1 87 ? 8.873 -1.917 -7.952 1.00 79.75 87 GLN A CA 1
ATOM 693 C C . GLN A 1 87 ? 9.263 -1.693 -6.486 1.00 79.75 87 GLN A C 1
ATOM 695 O O . GLN A 1 87 ? 10.441 -1.506 -6.193 1.00 79.75 87 GLN A O 1
ATOM 700 N N . GLY A 1 88 ? 8.313 -1.805 -5.558 1.00 78.56 88 GLY A N 1
ATOM 701 C CA . GLY A 1 88 ? 8.578 -1.682 -4.128 1.00 78.56 88 GLY A CA 1
ATOM 702 C C . GLY A 1 88 ? 9.532 -2.754 -3.594 1.00 78.56 88 GLY A C 1
ATOM 703 O O . GLY A 1 88 ? 10.399 -2.450 -2.772 1.00 78.56 88 GLY A O 1
ATOM 704 N N . PHE A 1 89 ? 9.419 -3.991 -4.092 1.00 83.06 89 PHE A N 1
ATOM 705 C CA . PHE A 1 89 ? 10.361 -5.072 -3.800 1.00 83.06 89 PHE A CA 1
ATOM 706 C C . PHE A 1 89 ? 11.766 -4.754 -4.305 1.00 83.06 89 PHE A C 1
ATOM 708 O O . PHE A 1 89 ? 12.725 -5.013 -3.586 1.00 83.06 89 PHE A O 1
ATOM 715 N N . GLN A 1 90 ? 11.900 -4.164 -5.496 1.00 80.06 90 GLN A N 1
ATOM 716 C CA . GLN A 1 90 ? 13.197 -3.783 -6.067 1.00 80.06 90 GLN A CA 1
ATOM 717 C C . GLN A 1 90 ? 13.856 -2.596 -5.358 1.00 80.06 90 GLN A C 1
ATOM 719 O O . GLN A 1 90 ? 15.077 -2.555 -5.264 1.00 80.06 90 GLN A O 1
ATOM 724 N N . GLU A 1 91 ? 13.071 -1.648 -4.851 1.00 77.50 91 GLU A N 1
ATOM 725 C CA . GLU A 1 91 ? 13.568 -0.457 -4.146 1.00 77.50 91 GLU A CA 1
ATOM 726 C C . GLU A 1 91 ? 13.721 -0.673 -2.633 1.00 77.50 91 GLU A C 1
ATOM 728 O O . GLU A 1 91 ? 14.072 0.254 -1.907 1.00 77.50 91 GLU A O 1
ATOM 733 N N . GLN A 1 92 ? 13.427 -1.881 -2.140 1.00 74.25 92 GLN A N 1
ATOM 734 C CA . GLN A 1 92 ? 13.411 -2.209 -0.712 1.00 74.25 92 GLN A CA 1
ATOM 735 C C . GLN A 1 92 ? 12.499 -1.275 0.116 1.00 74.25 92 GLN A C 1
ATOM 737 O O . GLN A 1 92 ? 12.734 -1.032 1.297 1.00 74.25 92 GLN A O 1
ATOM 742 N N . THR A 1 93 ? 11.433 -0.750 -0.496 1.00 67.81 93 THR A N 1
ATOM 743 C CA . THR A 1 93 ? 10.474 0.164 0.156 1.00 67.81 93 THR A CA 1
ATOM 744 C C . THR A 1 93 ? 9.296 -0.566 0.802 1.00 67.81 93 THR A C 1
ATOM 746 O O . THR A 1 93 ? 8.465 0.045 1.477 1.00 67.81 93 THR A O 1
ATOM 749 N N . VAL A 1 94 ? 9.226 -1.882 0.616 1.00 67.69 94 VAL A N 1
ATOM 750 C CA . VAL A 1 94 ? 8.302 -2.795 1.298 1.00 67.69 94 VAL A CA 1
ATOM 751 C C . VAL A 1 94 ? 8.785 -3.120 2.716 1.00 67.69 94 VAL A C 1
ATOM 753 O O . VAL A 1 94 ? 9.952 -2.933 3.054 1.00 67.69 94 VAL A O 1
ATOM 756 N N . GLY A 1 95 ? 7.890 -3.603 3.575 1.00 65.06 95 GLY A N 1
ATOM 757 C CA . GLY A 1 95 ? 8.200 -3.921 4.968 1.00 65.06 95 GLY A CA 1
ATOM 758 C C . GLY A 1 95 ? 9.313 -4.964 5.135 1.00 65.06 95 GLY A C 1
ATOM 759 O O . GLY A 1 95 ? 9.572 -5.782 4.252 1.00 65.06 95 GLY A O 1
ATOM 760 N N . MET A 1 96 ? 9.938 -4.980 6.320 1.00 62.53 96 MET A N 1
ATOM 761 C CA . MET A 1 96 ? 11.113 -5.813 6.638 1.00 62.53 96 MET A CA 1
ATOM 762 C C . MET A 1 96 ? 10.946 -7.312 6.314 1.00 62.53 96 MET A C 1
ATOM 764 O O . MET A 1 96 ? 11.925 -7.974 5.968 1.00 62.53 96 MET A O 1
ATOM 768 N N . SER A 1 97 ? 9.719 -7.846 6.367 1.00 70.56 97 SER A N 1
ATOM 769 C CA . SER A 1 97 ? 9.395 -9.249 6.046 1.00 70.56 97 SER A CA 1
ATOM 770 C C . SER A 1 97 ? 9.745 -9.653 4.599 1.00 70.56 97 SER A C 1
ATOM 772 O O . SER A 1 97 ? 10.061 -10.812 4.325 1.00 70.56 97 SER A O 1
ATOM 774 N N . TRP A 1 98 ? 9.802 -8.688 3.680 1.00 72.75 98 TRP A N 1
ATOM 775 C CA . TRP A 1 98 ? 10.013 -8.911 2.246 1.00 72.75 98 TRP A CA 1
ATOM 776 C C . TRP A 1 98 ? 11.454 -8.673 1.789 1.00 72.75 98 TRP A C 1
ATOM 778 O O . TRP A 1 98 ? 11.758 -8.700 0.596 1.00 72.75 98 TRP A O 1
ATOM 788 N N . THR A 1 99 ? 12.379 -8.514 2.739 1.00 77.69 99 THR A N 1
ATOM 789 C CA . THR A 1 99 ? 13.813 -8.352 2.453 1.00 77.69 99 THR A CA 1
ATOM 790 C C . THR A 1 99 ? 14.388 -9.540 1.672 1.00 77.69 99 THR A C 1
ATOM 792 O O . THR A 1 99 ? 15.327 -9.371 0.895 1.00 77.69 99 THR A O 1
ATOM 795 N N . HIS A 1 100 ? 13.827 -10.743 1.849 1.00 80.69 100 HIS A N 1
ATOM 796 C CA . HIS A 1 100 ? 14.237 -11.915 1.077 1.00 80.69 100 HIS A CA 1
ATOM 797 C C . HIS A 1 100 ? 13.896 -11.755 -0.413 1.00 80.69 100 HIS A C 1
ATOM 799 O O . HIS A 1 100 ? 14.759 -12.005 -1.245 1.00 80.69 100 HIS A O 1
ATOM 805 N N . VAL A 1 101 ? 12.708 -11.235 -0.753 1.00 80.69 101 VAL A N 1
ATOM 806 C CA . VAL A 1 101 ? 12.307 -10.995 -2.149 1.00 80.69 101 VAL A CA 1
ATOM 807 C C . VAL A 1 101 ? 13.201 -9.952 -2.800 1.00 80.69 101 VAL A C 1
ATOM 809 O O . VAL A 1 101 ? 13.637 -10.164 -3.923 1.00 80.69 101 VAL A O 1
ATOM 812 N N . TYR A 1 102 ? 13.566 -8.882 -2.089 1.00 81.62 102 TYR A N 1
ATOM 813 C CA . TYR A 1 102 ? 14.548 -7.912 -2.585 1.00 81.62 102 TYR A CA 1
ATOM 814 C C . TYR A 1 102 ? 15.886 -8.576 -2.957 1.00 81.62 102 TYR A C 1
ATOM 816 O O . TYR A 1 102 ? 16.415 -8.347 -4.046 1.00 81.62 102 TYR A O 1
ATOM 824 N N . ARG A 1 103 ? 16.417 -9.451 -2.090 1.00 80.69 103 ARG A N 1
ATOM 825 C CA . ARG A 1 103 ? 17.658 -10.200 -2.369 1.00 80.69 103 ARG A CA 1
ATOM 826 C C . ARG A 1 103 ? 17.500 -11.142 -3.560 1.00 80.69 103 ARG A C 1
ATOM 828 O O . ARG A 1 103 ? 18.406 -11.238 -4.382 1.00 80.69 103 ARG A O 1
ATOM 835 N N . GLU A 1 104 ? 16.354 -11.800 -3.684 1.00 83.19 104 GLU A N 1
ATOM 836 C CA . GLU A 1 104 ? 16.063 -12.667 -4.825 1.00 83.19 104 GLU A CA 1
ATOM 837 C C . GLU A 1 104 ? 15.878 -11.866 -6.123 1.00 83.19 104 GLU A C 1
ATOM 839 O O . GLU A 1 104 ? 16.391 -12.276 -7.158 1.00 83.19 104 GLU A O 1
ATOM 844 N N . CYS A 1 105 ? 15.297 -10.662 -6.087 1.00 80.75 105 CYS A N 1
ATOM 845 C CA . CYS A 1 105 ? 15.262 -9.746 -7.233 1.00 80.75 105 CYS A CA 1
ATOM 846 C C . CYS A 1 105 ? 16.664 -9.332 -7.713 1.00 80.75 105 CYS A C 1
ATOM 848 O O . CYS A 1 105 ? 16.834 -9.014 -8.889 1.00 80.75 105 CYS A O 1
ATOM 850 N N . GLN A 1 106 ? 17.668 -9.319 -6.828 1.00 76.88 106 GLN A N 1
ATOM 851 C CA . GLN A 1 106 ? 19.063 -9.047 -7.195 1.00 76.88 106 GLN A CA 1
ATOM 852 C C . GLN A 1 106 ? 19.787 -10.266 -7.779 1.00 76.88 106 GLN A C 1
ATOM 854 O O . GLN A 1 106 ? 20.739 -10.097 -8.541 1.00 76.88 106 GLN A O 1
ATOM 859 N N . ARG A 1 107 ? 19.362 -11.479 -7.411 1.00 75.25 107 ARG A N 1
ATOM 860 C CA . ARG A 1 107 ? 19.997 -12.748 -7.800 1.00 75.25 107 ARG A CA 1
ATOM 861 C C . ARG A 1 107 ? 19.376 -13.361 -9.049 1.00 75.25 107 ARG A C 1
ATOM 863 O O . ARG A 1 107 ? 20.091 -13.858 -9.915 1.00 75.25 107 ARG A O 1
ATOM 870 N N . VAL A 1 108 ? 18.050 -13.331 -9.140 1.00 72.44 108 VAL A N 1
ATOM 871 C CA . VAL A 1 108 ? 17.285 -13.840 -10.276 1.00 72.44 108 VAL A CA 1
ATOM 872 C C . VAL A 1 108 ? 17.367 -12.835 -11.418 1.00 72.44 108 VAL A C 1
ATOM 874 O O . VAL A 1 108 ? 17.247 -11.624 -11.223 1.00 72.44 108 VAL A O 1
ATOM 877 N N . ARG A 1 109 ? 17.526 -13.337 -12.645 1.00 67.69 109 ARG A N 1
ATOM 878 C CA . ARG A 1 109 ? 17.426 -12.528 -13.864 1.00 67.69 109 ARG A CA 1
ATOM 879 C C . ARG A 1 109 ? 15.948 -12.180 -14.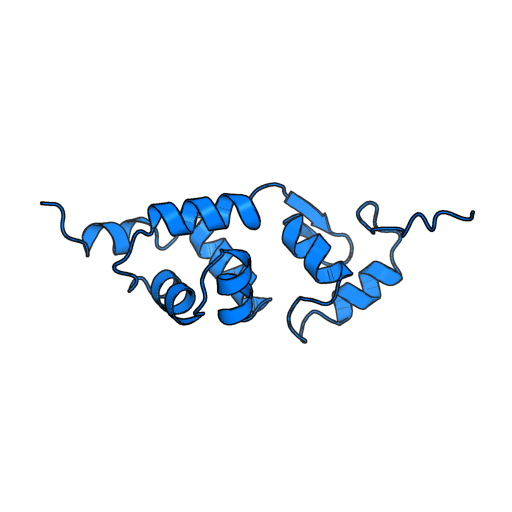114 1.00 67.69 109 ARG A C 1
ATOM 881 O O . ARG A 1 109 ? 15.300 -12.768 -14.968 1.00 67.69 109 ARG A O 1
ATOM 888 N N . CYS A 1 110 ? 15.395 -11.286 -13.296 1.00 74.19 110 CYS A N 1
ATOM 889 C CA . CYS A 1 110 ? 14.017 -10.817 -13.407 1.00 74.19 110 CYS A CA 1
ATOM 890 C C . CYS A 1 110 ? 13.897 -9.844 -14.588 1.00 74.19 110 CYS A C 1
ATOM 892 O O . CYS A 1 110 ? 14.617 -8.847 -14.631 1.00 74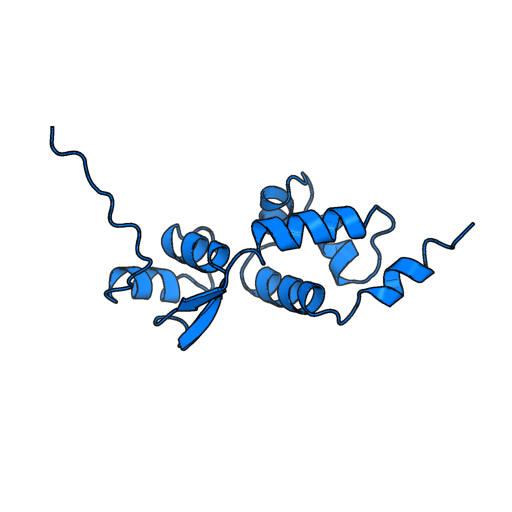.19 110 CYS A O 1
ATOM 894 N N . GLU A 1 111 ? 12.980 -10.110 -15.522 1.00 73.62 111 GLU A N 1
ATOM 895 C CA . GLU A 1 111 ? 12.722 -9.247 -16.688 1.00 73.62 111 GLU A CA 1
ATOM 896 C C . GLU A 1 111 ? 12.276 -7.831 -16.292 1.00 73.62 111 GLU A C 1
ATOM 898 O O . GLU A 1 111 ? 12.539 -6.862 -16.998 1.00 73.62 111 GLU A O 1
ATOM 903 N N . HIS A 1 112 ? 11.661 -7.705 -15.115 1.00 75.88 112 HIS A N 1
ATOM 904 C CA . HIS A 1 112 ? 11.170 -6.446 -14.570 1.00 75.88 112 HIS A CA 1
ATOM 905 C C . HIS A 1 112 ? 12.221 -5.686 -13.756 1.00 75.88 112 HIS A C 1
ATOM 907 O O . HIS A 1 112 ? 11.913 -4.608 -13.245 1.00 75.88 112 HIS A O 1
ATOM 913 N N . ARG A 1 113 ? 13.434 -6.236 -13.581 1.00 73.94 113 ARG A N 1
ATOM 914 C CA . ARG A 1 113 ? 14.498 -5.585 -12.812 1.00 73.94 113 ARG A CA 1
ATOM 915 C C . ARG A 1 113 ? 14.887 -4.280 -13.501 1.00 73.94 113 ARG A C 1
ATOM 917 O O . ARG A 1 113 ? 15.313 -4.299 -14.655 1.00 73.94 113 ARG A O 1
ATOM 924 N N . ARG A 1 114 ? 14.820 -3.155 -12.783 1.00 66.38 114 ARG A N 1
ATOM 925 C CA . ARG A 1 114 ? 15.435 -1.901 -13.229 1.00 66.38 114 ARG A CA 1
ATOM 926 C C . ARG A 1 114 ? 16.950 -2.089 -13.229 1.00 66.38 114 ARG A C 1
ATOM 928 O O . ARG A 1 114 ? 17.616 -1.927 -12.213 1.00 66.38 114 ARG A O 1
ATOM 935 N N . VAL A 1 115 ? 17.503 -2.512 -14.358 1.00 59.69 115 VAL A N 1
ATOM 936 C CA . VAL A 1 115 ? 18.916 -2.283 -14.645 1.00 59.69 115 VAL A CA 1
ATOM 937 C C . VAL A 1 115 ? 19.058 -0.781 -14.815 1.00 59.69 115 VAL A C 1
ATOM 939 O O . VAL A 1 115 ? 18.523 -0.226 -15.773 1.00 59.69 115 VAL A O 1
ATOM 942 N N . ASP A 1 116 ? 19.728 -0.121 -13.870 1.00 47.47 116 ASP A N 1
ATOM 943 C CA . ASP A 1 116 ? 20.248 1.221 -14.093 1.00 47.47 116 ASP A CA 1
ATOM 944 C C . ASP A 1 116 ? 21.025 1.183 -15.405 1.00 47.47 116 ASP A C 1
ATOM 946 O O . ASP A 1 116 ? 22.121 0.620 -15.497 1.00 47.47 116 ASP A O 1
ATOM 950 N N . VAL A 1 117 ? 20.433 1.752 -16.454 1.00 45.06 117 VAL A N 1
ATOM 951 C CA . VAL A 1 117 ? 21.165 2.126 -17.653 1.00 45.06 117 VAL A CA 1
ATOM 952 C C . VAL A 1 117 ? 22.020 3.302 -17.206 1.00 45.06 117 VAL A C 1
ATOM 954 O O . VAL A 1 117 ? 21.655 4.461 -17.390 1.00 45.06 117 VAL A O 1
ATOM 957 N N . ILE A 1 118 ? 23.126 3.003 -16.520 1.00 44.25 118 ILE A N 1
ATOM 958 C CA . ILE A 1 118 ? 24.170 3.972 -16.229 1.00 44.25 118 ILE A CA 1
ATOM 959 C C . ILE A 1 118 ? 24.538 4.540 -17.595 1.00 44.25 118 ILE A C 1
ATOM 961 O O . ILE A 1 118 ? 25.145 3.849 -18.418 1.00 44.25 118 ILE A O 1
ATOM 965 N N . LYS A 1 119 ? 24.127 5.784 -17.862 1.00 40.47 119 LYS A N 1
ATOM 966 C CA . LYS A 1 119 ? 24.699 6.585 -18.938 1.00 40.47 119 LYS A CA 1
ATOM 967 C C . LYS A 1 119 ? 26.192 6.664 -18.639 1.00 40.47 119 LYS A C 1
ATOM 969 O O . LYS A 1 119 ? 26.621 7.464 -17.817 1.00 40.47 119 LYS A O 1
ATOM 974 N N . ARG A 1 120 ? 26.971 5.780 -19.260 1.00 40.78 120 ARG A N 1
ATOM 975 C CA . ARG A 1 120 ? 28.402 5.989 -19.445 1.00 40.78 120 ARG A CA 1
ATOM 976 C C . ARG A 1 120 ? 28.521 7.162 -20.417 1.00 40.78 120 ARG A C 1
ATOM 978 O O . ARG A 1 120 ? 28.261 7.004 -21.608 1.00 40.78 120 ARG A O 1
ATOM 985 N N . SER A 1 121 ? 28.822 8.341 -19.894 1.00 40.34 121 SER A N 1
ATOM 986 C CA . SER A 1 121 ? 29.363 9.482 -20.635 1.00 40.34 121 SER A CA 1
ATOM 987 C C . SER A 1 121 ? 30.546 10.010 -19.851 1.00 40.34 121 SER A C 1
ATOM 989 O O . SER A 1 121 ? 30.435 10.032 -18.605 1.00 40.34 121 SER A O 1
#

Sequence (121 aa):
MMDAKNQVEQYVGEDWHEELKRVLGQMSQAQVARRLGYDSGSIVSQVVHGKYRGDVAKFREAFLGQFMGQKVYCPAVGMEIWRDQCQGFQEQTVGMSWTHVYRECQRVRCEHRRVDVIKRS

pLDDT: mean 76.86, std 12.61, range [40.34, 90.44]

Radius of gyration: 16.6 Å; chains: 1; bounding box: 60×30×31 Å

Foldseek 3Di:
DDDLLVVLVPCQPPPLLVVLVVLCVWAPLCLLCVQLVHNDSVQSVCSNVSNRSDDVVSSSVSSCVQAVVDWDQQPLVRGIGTLNVVVCLCVVVIDPVSVSSNVVLVVDPDPSHPPPPPPPD